Protein AF-A0A533REM3-F1 (afdb_monomer_lite)

Radius of gyration: 9.32 Å; chains: 1; bounding box: 23×20×20 Å

Structure (mmCIF, N/CA/C/O backbone):
data_AF-A0A533REM3-F1
#
_entry.id   AF-A0A533REM3-F1
#
loop_
_atom_site.group_PDB
_atom_site.id
_atom_site.type_symbol
_atom_site.label_atom_id
_atom_site.label_alt_id
_atom_site.label_comp_id
_atom_site.label_asym_id
_atom_site.label_entity_id
_atom_site.label_seq_id
_atom_site.pdbx_PDB_ins_code
_atom_site.Cartn_x
_atom_site.Cartn_y
_atom_site.Cartn_z
_atom_site.occupancy
_atom_site.B_iso_or_equiv
_atom_site.auth_seq_id
_atom_site.auth_comp_id
_atom_site.auth_asym_id
_atom_site.auth_atom_id
_atom_site.pdbx_PDB_model_num
ATOM 1 N N . ALA A 1 1 ? -10.517 8.862 -2.297 1.00 60.69 1 ALA A N 1
ATOM 2 C CA . ALA A 1 1 ? -10.082 7.541 -1.801 1.00 60.69 1 ALA A CA 1
ATOM 3 C C . ALA A 1 1 ? -9.788 7.639 -0.311 1.00 60.69 1 ALA A C 1
ATOM 5 O O . ALA A 1 1 ? -8.961 8.467 0.064 1.00 60.69 1 ALA A O 1
ATOM 6 N N . ASN A 1 2 ? -10.486 6.862 0.518 1.00 78.12 2 ASN A N 1
ATOM 7 C CA . ASN A 1 2 ? -10.114 6.641 1.915 1.00 78.12 2 ASN A CA 1
ATOM 8 C C . ASN A 1 2 ? -9.240 5.381 1.930 1.00 78.12 2 ASN A C 1
ATOM 10 O O . ASN A 1 2 ? -9.741 4.309 1.603 1.00 78.12 2 ASN A O 1
ATOM 14 N N . LEU A 1 3 ? -7.935 5.523 2.167 1.00 88.25 3 LEU A N 1
ATOM 15 C CA . LEU A 1 3 ? -7.021 4.380 2.171 1.00 88.25 3 LEU A CA 1
ATOM 16 C C . LEU A 1 3 ? -7.013 3.743 3.556 1.00 88.25 3 LEU A C 1
ATOM 18 O O . LEU A 1 3 ? -6.792 4.438 4.548 1.00 88.25 3 LEU A O 1
ATOM 22 N N . ASP A 1 4 ? -7.213 2.430 3.607 1.00 91.69 4 ASP A N 1
ATOM 23 C CA . ASP A 1 4 ? -7.061 1.653 4.831 1.00 91.69 4 ASP A CA 1
ATOM 24 C C . ASP A 1 4 ? -5.623 1.098 4.977 1.00 91.69 4 ASP A C 1
ATOM 26 O O . ASP A 1 4 ? -4.891 0.953 3.986 1.00 91.69 4 ASP A O 1
ATOM 30 N N . PRO A 1 5 ? -5.185 0.770 6.208 1.00 92.88 5 PRO A N 1
ATOM 31 C CA . PRO A 1 5 ? -3.854 0.218 6.448 1.00 92.88 5 PRO A CA 1
ATOM 32 C C . PRO A 1 5 ? -3.547 -1.094 5.715 1.00 92.88 5 PRO A C 1
ATOM 34 O O . PRO A 1 5 ? -2.397 -1.330 5.346 1.00 92.88 5 PRO A O 1
ATOM 37 N N . ALA A 1 6 ? -4.538 -1.963 5.509 1.00 93.25 6 ALA A N 1
ATOM 38 C CA . ALA A 1 6 ? -4.344 -3.269 4.886 1.00 93.25 6 ALA A CA 1
ATOM 39 C C . ALA A 1 6 ? -4.129 -3.149 3.370 1.00 93.25 6 ALA A C 1
ATOM 41 O O . ALA A 1 6 ? -3.328 -3.886 2.796 1.00 93.25 6 ALA A O 1
ATOM 42 N N . ALA A 1 7 ? -4.812 -2.216 2.708 1.00 95.00 7 ALA A N 1
ATOM 43 C CA . ALA A 1 7 ? -4.591 -1.860 1.314 1.00 95.00 7 ALA A CA 1
ATOM 44 C C . ALA A 1 7 ? -3.187 -1.273 1.123 1.00 95.00 7 ALA A C 1
ATOM 46 O O . ALA A 1 7 ? -2.465 -1.694 0.220 1.00 95.00 7 ALA A O 1
ATOM 47 N N . ILE A 1 8 ? -2.763 -0.374 2.021 1.00 94.31 8 ILE A N 1
ATOM 48 C CA . ILE A 1 8 ? -1.411 0.204 1.995 1.00 94.31 8 ILE A CA 1
ATOM 49 C C . ILE A 1 8 ? -0.346 -0.885 2.165 1.00 94.31 8 ILE A C 1
ATOM 51 O O . ILE A 1 8 ? 0.599 -0.915 1.384 1.00 94.31 8 ILE A O 1
ATOM 55 N N . ARG A 1 9 ? -0.509 -1.810 3.123 1.00 94.31 9 ARG A N 1
ATOM 56 C CA . ARG A 1 9 ? 0.417 -2.943 3.322 1.00 94.31 9 ARG A CA 1
ATOM 57 C C . ARG A 1 9 ? 0.519 -3.830 2.083 1.00 94.31 9 ARG A C 1
ATOM 59 O O . ARG A 1 9 ? 1.625 -4.107 1.634 1.00 94.31 9 ARG A O 1
ATOM 66 N N . ARG A 1 10 ? -0.616 -4.225 1.497 1.00 94.50 10 ARG A N 1
ATOM 67 C CA . ARG A 1 10 ? -0.647 -5.065 0.286 1.00 94.50 10 ARG A CA 1
ATOM 68 C C . ARG A 1 10 ? 0.052 -4.394 -0.893 1.00 94.50 10 ARG A C 1
ATOM 70 O O . ARG A 1 10 ? 0.890 -5.013 -1.536 1.00 94.50 10 ARG A O 1
ATOM 77 N N . ALA A 1 11 ? -0.254 -3.123 -1.147 1.00 95.56 11 ALA A N 1
ATOM 78 C CA . ALA A 1 11 ? 0.382 -2.373 -2.224 1.00 95.56 11 ALA A CA 1
ATOM 79 C C . ALA A 1 11 ? 1.876 -2.143 -1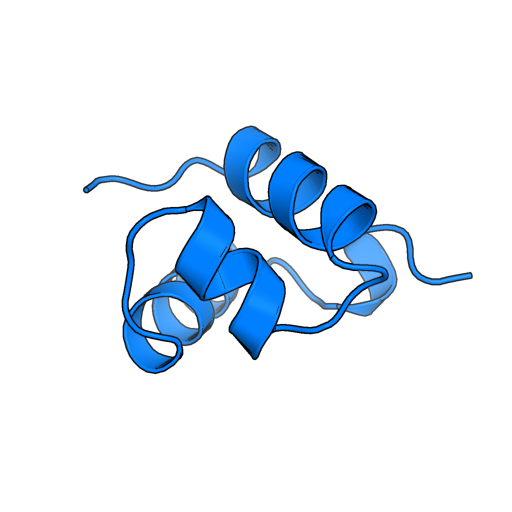.971 1.00 95.56 11 ALA A C 1
ATOM 81 O O . ALA A 1 11 ? 2.659 -2.183 -2.912 1.00 95.56 11 ALA A O 1
ATOM 82 N N . TRP A 1 12 ? 2.278 -1.920 -0.717 1.00 94.56 12 TRP A N 1
ATOM 83 C CA . TRP A 1 12 ? 3.682 -1.782 -0.336 1.00 94.56 12 TRP A CA 1
ATOM 84 C C . TRP A 1 12 ? 4.468 -3.065 -0.604 1.00 94.56 12 TRP A C 1
ATOM 86 O O . TRP A 1 12 ? 5.515 -3.007 -1.235 1.00 94.56 12 TRP A O 1
ATOM 96 N N . GLN A 1 13 ? 3.939 -4.219 -0.195 1.00 93.62 13 GLN A N 1
ATOM 97 C CA . GLN A 1 13 ? 4.566 -5.519 -0.443 1.00 93.62 13 GLN A CA 1
ATOM 98 C C . GLN A 1 13 ? 4.618 -5.858 -1.936 1.00 93.62 13 GLN A C 1
ATOM 100 O O . GLN A 1 13 ? 5.667 -6.242 -2.438 1.00 93.62 13 GLN A O 1
ATOM 105 N N . ALA A 1 14 ? 3.523 -5.645 -2.672 1.00 94.81 14 ALA A N 1
ATOM 106 C CA . ALA A 1 14 ? 3.487 -5.858 -4.122 1.00 94.81 14 ALA A CA 1
ATOM 107 C C . ALA A 1 14 ? 4.437 -4.923 -4.892 1.00 94.81 14 ALA A C 1
ATOM 109 O O . ALA A 1 14 ? 4.851 -5.230 -6.006 1.00 94.81 14 ALA A O 1
ATOM 110 N N . ALA A 1 15 ? 4.766 -3.774 -4.305 1.00 95.06 15 ALA A N 1
ATOM 111 C CA . ALA A 1 15 ? 5.706 -2.810 -4.852 1.00 95.06 15 ALA A CA 1
ATOM 112 C C . ALA A 1 15 ? 7.158 -3.051 -4.417 1.00 95.06 15 ALA A C 1
ATOM 114 O O . ALA A 1 15 ? 7.994 -2.201 -4.721 1.00 95.06 15 ALA A O 1
ATOM 115 N N . ASP A 1 16 ? 7.444 -4.121 -3.667 1.00 92.69 16 ASP A N 1
ATOM 116 C CA . ASP A 1 16 ? 8.747 -4.354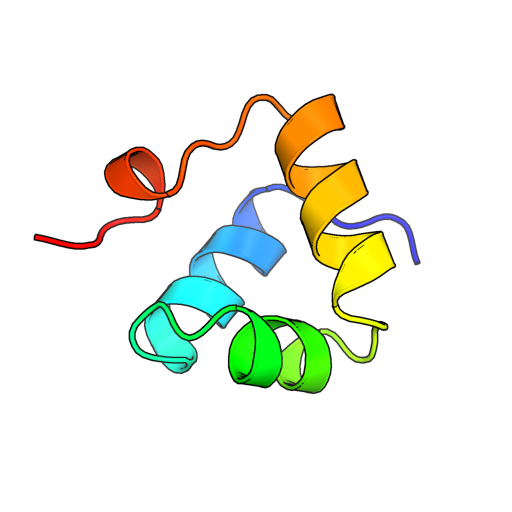 -3.029 1.00 92.69 16 ASP A CA 1
ATOM 117 C C . ASP A 1 16 ? 9.227 -3.101 -2.266 1.00 92.69 16 ASP A C 1
ATOM 119 O O . ASP A 1 16 ? 10.311 -2.560 -2.456 1.00 92.69 16 ASP A O 1
ATOM 123 N N . GLY A 1 17 ? 8.281 -2.518 -1.521 1.00 90.69 17 GLY A N 1
ATOM 124 C CA . GLY A 1 17 ? 8.387 -1.278 -0.759 1.00 90.69 17 GLY A CA 1
ATOM 125 C C . GLY A 1 17 ? 8.686 0.002 -1.551 1.00 90.69 17 GLY A C 1
ATOM 126 O O . GLY A 1 17 ? 8.986 1.053 -0.974 1.00 90.69 17 GLY A O 1
ATOM 127 N N . ASN A 1 18 ? 8.566 -0.019 -2.876 1.00 93.94 18 ASN A N 1
ATOM 128 C CA . ASN A 1 18 ? 8.666 1.191 -3.673 1.00 93.94 18 ASN A CA 1
ATOM 129 C C . ASN A 1 18 ? 7.406 2.058 -3.504 1.00 93.94 18 ASN A C 1
ATOM 131 O O . ASN A 1 18 ? 6.361 1.806 -4.101 1.00 93.94 18 ASN A O 1
ATOM 135 N N . LEU A 1 19 ? 7.524 3.147 -2.739 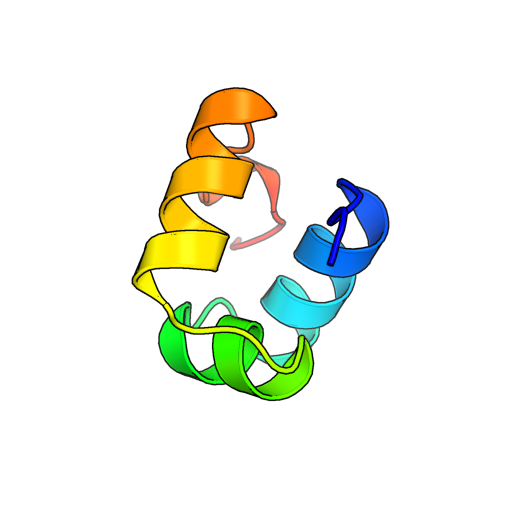1.00 93.00 19 LEU A N 1
ATOM 136 C CA . LEU A 1 19 ? 6.423 4.080 -2.462 1.00 93.00 19 LEU A CA 1
ATOM 137 C C . LEU A 1 19 ? 5.724 4.605 -3.732 1.00 93.00 19 LEU A C 1
ATOM 139 O O . LEU A 1 19 ? 4.511 4.810 -3.727 1.00 93.00 19 LEU A O 1
ATOM 143 N N . THR A 1 20 ? 6.467 4.854 -4.813 1.00 96.25 20 THR A N 1
ATOM 144 C CA . THR A 1 20 ? 5.890 5.369 -6.065 1.00 96.25 20 THR A CA 1
ATOM 145 C C . THR A 1 20 ? 5.062 4.298 -6.763 1.00 96.25 20 THR A C 1
ATOM 147 O O . THR A 1 20 ? 3.962 4.589 -7.231 1.00 96.25 20 THR A O 1
ATOM 150 N N . VAL A 1 21 ? 5.560 3.061 -6.806 1.00 97.25 21 VAL A N 1
ATOM 151 C CA . VAL A 1 21 ? 4.826 1.925 -7.377 1.00 97.25 21 VAL A CA 1
ATOM 152 C C . VAL A 1 21 ? 3.610 1.594 -6.513 1.00 97.25 21 VAL A C 1
ATOM 154 O O . VAL A 1 21 ? 2.511 1.497 -7.048 1.00 97.25 21 VAL A O 1
ATOM 157 N N . ALA A 1 22 ? 3.751 1.556 -5.186 1.00 96.50 22 ALA A N 1
ATOM 158 C CA . ALA A 1 22 ? 2.638 1.342 -4.261 1.00 96.50 22 ALA A CA 1
ATOM 159 C C . ALA A 1 22 ? 1.531 2.396 -4.438 1.00 96.50 22 ALA A C 1
ATOM 161 O O . ALA A 1 22 ? 0.349 2.065 -4.472 1.00 96.50 22 ALA A O 1
ATOM 162 N N . ALA A 1 23 ? 1.898 3.670 -4.615 1.00 96.88 23 ALA A N 1
ATOM 163 C CA . ALA A 1 23 ? 0.934 4.736 -4.881 1.00 96.88 23 ALA A CA 1
ATOM 164 C C . ALA A 1 23 ? 0.195 4.531 -6.214 1.00 96.88 23 ALA A C 1
ATOM 166 O O . ALA A 1 23 ? -1.024 4.697 -6.265 1.00 96.88 23 ALA A O 1
ATOM 167 N N . ARG A 1 24 ? 0.910 4.111 -7.268 1.00 97.19 24 ARG A N 1
ATOM 168 C CA . ARG A 1 24 ? 0.308 3.766 -8.566 1.00 97.19 24 ARG A CA 1
ATOM 169 C C . ARG A 1 24 ? -0.652 2.580 -8.451 1.00 97.19 24 ARG A C 1
ATOM 171 O O . ARG A 1 24 ? -1.756 2.674 -8.972 1.00 97.19 24 ARG A O 1
ATOM 178 N N . LEU A 1 25 ? -0.277 1.524 -7.725 1.00 97.06 25 LEU A N 1
ATOM 179 C CA . LEU A 1 25 ? -1.137 0.360 -7.466 1.00 97.06 25 LEU A CA 1
ATOM 180 C C . LEU A 1 25 ? -2.420 0.740 -6.712 1.00 97.06 25 LEU A C 1
ATOM 182 O O . LEU A 1 25 ? -3.477 0.172 -6.960 1.00 97.06 25 LEU A O 1
ATOM 186 N N . LEU A 1 26 ? -2.340 1.728 -5.819 1.00 96.00 26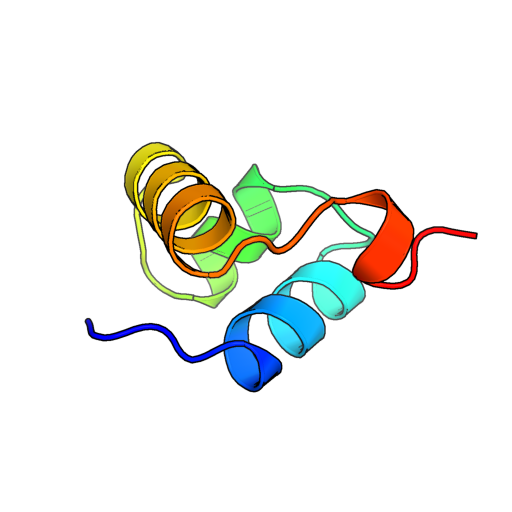 LEU A N 1
ATOM 187 C CA . LEU A 1 26 ? -3.486 2.261 -5.078 1.00 96.00 26 LEU A CA 1
ATOM 188 C C . LEU A 1 26 ? -4.294 3.310 -5.862 1.00 96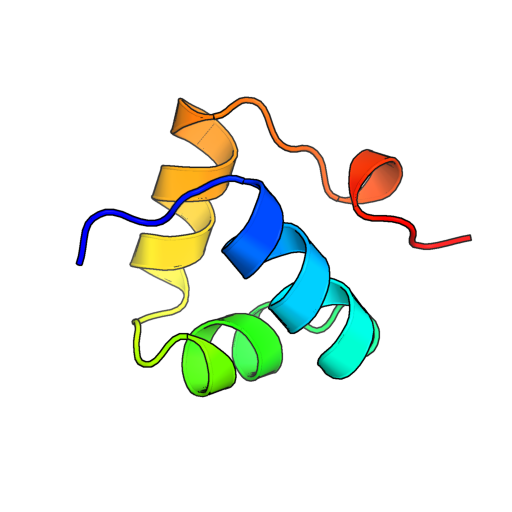.00 26 LEU A C 1
ATOM 190 O O . LEU A 1 26 ? -5.280 3.826 -5.336 1.00 96.00 26 LEU A O 1
ATOM 194 N N . GLY A 1 27 ? -3.877 3.670 -7.081 1.00 97.00 27 GLY A N 1
ATOM 195 C CA . GLY A 1 27 ? -4.540 4.694 -7.890 1.00 97.00 27 GLY A CA 1
ATOM 196 C C . GLY A 1 27 ? -4.458 6.102 -7.291 1.00 97.00 27 GLY A C 1
ATOM 197 O O . GLY A 1 27 ? -5.363 6.912 -7.483 1.00 97.00 27 GLY A O 1
ATOM 198 N N . VAL A 1 28 ? -3.402 6.410 -6.530 1.00 96.62 28 VAL A N 1
ATOM 199 C CA . VAL A 1 28 ? -3.226 7.713 -5.872 1.00 96.62 28 VAL A CA 1
ATOM 200 C C . VAL A 1 28 ? -1.879 8.351 -6.197 1.00 96.62 28 VAL A C 1
ATOM 202 O O . VAL A 1 28 ? -0.894 7.693 -6.523 1.00 96.62 28 VAL A O 1
ATOM 205 N N . HIS A 1 29 ? -1.793 9.668 -6.016 1.00 96.81 29 HIS A N 1
ATOM 206 C CA . HIS A 1 29 ? -0.500 10.347 -5.991 1.00 96.81 29 HIS A CA 1
ATOM 207 C C . HIS A 1 29 ? 0.357 9.884 -4.804 1.00 96.81 29 HIS A C 1
ATOM 209 O O . HIS A 1 29 ? -0.137 9.716 -3.686 1.00 96.81 29 HIS A O 1
ATOM 215 N N . ARG A 1 30 ? 1.678 9.818 -5.013 1.00 95.81 30 ARG A N 1
ATOM 216 C CA . ARG A 1 30 ? 2.674 9.536 -3.962 1.00 95.81 30 ARG A CA 1
ATOM 217 C C . ARG A 1 30 ? 2.489 10.408 -2.713 1.00 95.81 30 ARG A C 1
ATOM 219 O O . ARG A 1 30 ? 2.552 9.896 -1.600 1.00 95.81 30 ARG A O 1
ATOM 226 N N . ALA A 1 31 ? 2.241 11.710 -2.885 1.00 96.31 31 ALA A N 1
ATOM 227 C CA . ALA A 1 31 ? 2.036 12.634 -1.765 1.00 96.31 31 ALA A CA 1
ATOM 228 C C . ALA A 1 31 ? 0.788 12.276 -0.938 1.00 96.31 31 ALA A C 1
ATOM 230 O O . ALA A 1 31 ? 0.782 12.407 0.284 1.00 96.31 31 ALA A O 1
ATOM 231 N N . THR A 1 32 ? -0.262 11.775 -1.590 1.00 95.69 32 THR A N 1
ATOM 232 C CA . THR A 1 32 ? -1.466 11.285 -0.914 1.00 95.69 32 THR A CA 1
ATOM 233 C C . THR A 1 32 ? -1.159 10.039 -0.099 1.00 95.69 32 THR A C 1
ATOM 235 O O . THR A 1 32 ? -1.488 10.021 1.083 1.00 95.69 32 THR A O 1
ATOM 238 N N . LEU A 1 33 ? -0.460 9.055 -0.672 1.00 94.88 33 LEU A N 1
ATOM 239 C CA . LEU A 1 33 ? -0.042 7.866 0.072 1.00 94.88 33 LEU A CA 1
ATOM 240 C C . LEU A 1 33 ? 0.816 8.231 1.295 1.00 94.88 33 LEU A C 1
ATOM 242 O O . LEU A 1 33 ? 0.536 7.768 2.396 1.00 94.88 33 LEU A O 1
ATOM 246 N N . TYR A 1 34 ? 1.789 9.132 1.135 1.00 93.44 34 TYR A N 1
ATOM 247 C CA . TYR A 1 34 ? 2.640 9.589 2.238 1.00 93.44 34 TYR A CA 1
ATOM 248 C C . TYR A 1 34 ? 1.839 10.245 3.378 1.00 93.44 34 TYR A C 1
ATOM 250 O O . TYR A 1 34 ? 2.056 9.934 4.548 1.00 93.44 34 TYR A O 1
ATOM 258 N N . ARG A 1 35 ? 0.858 11.102 3.052 1.00 94.44 35 ARG A N 1
ATOM 259 C CA . ARG A 1 35 ? -0.039 11.711 4.053 1.00 94.44 35 ARG A CA 1
ATOM 260 C C . ARG A 1 35 ? -0.886 10.671 4.783 1.00 94.44 35 ARG A C 1
ATOM 262 O O . ARG A 1 35 ? -1.044 10.773 5.996 1.00 94.44 35 ARG A O 1
ATOM 269 N N . TYR A 1 36 ? -1.410 9.673 4.069 1.00 94.75 36 TYR A N 1
ATOM 270 C CA . TYR A 1 36 ? -2.175 8.587 4.687 1.00 94.75 36 TYR A CA 1
ATOM 271 C C . TYR A 1 36 ? -1.308 7.729 5.606 1.00 94.75 36 TYR A C 1
ATOM 273 O O . TYR A 1 36 ? -1.736 7.436 6.718 1.00 94.75 36 TYR A O 1
ATOM 281 N N . MET A 1 37 ? -0.080 7.396 5.200 1.00 93.25 37 MET A N 1
ATOM 282 C CA . MET A 1 37 ? 0.873 6.694 6.064 1.00 93.25 37 MET A CA 1
ATOM 283 C C . MET A 1 37 ? 1.138 7.477 7.355 1.00 93.25 37 MET A C 1
ATOM 285 O O . MET A 1 37 ? 1.051 6.904 8.437 1.00 93.25 37 MET A O 1
ATOM 289 N N . GLY A 1 38 ? 1.355 8.795 7.262 1.00 93.19 38 GLY A N 1
ATOM 290 C CA . GLY A 1 38 ? 1.513 9.660 8.435 1.00 93.19 38 GLY A CA 1
ATOM 291 C C . GLY A 1 38 ? 0.272 9.689 9.334 1.00 93.19 38 GLY A C 1
ATOM 292 O O . GLY A 1 38 ? 0.376 9.475 10.540 1.00 93.19 38 GLY A O 1
ATOM 293 N N . LYS A 1 39 ? -0.919 9.876 8.750 1.00 94.06 39 LYS A N 1
ATOM 294 C CA . LYS A 1 39 ? -2.198 9.885 9.483 1.00 94.06 39 LYS A CA 1
ATOM 295 C C . LYS A 1 39 ? -2.465 8.560 10.206 1.00 94.06 39 LYS A C 1
ATOM 297 O O . LYS A 1 39 ? -2.992 8.564 11.313 1.00 94.06 39 LYS A O 1
ATOM 302 N N . LEU A 1 40 ? -2.106 7.441 9.580 1.00 92.31 40 LEU A N 1
ATOM 303 C CA . LEU A 1 40 ? -2.319 6.086 10.093 1.00 92.31 40 LEU A CA 1
ATOM 304 C C . LEU A 1 40 ? -1.147 5.571 10.942 1.00 92.31 40 LEU A C 1
ATOM 306 O O . LEU A 1 40 ? -1.184 4.424 11.377 1.00 92.31 40 LEU A O 1
ATOM 310 N N . LYS A 1 41 ? -0.115 6.399 11.171 1.00 92.12 41 LYS A N 1
ATOM 311 C CA . LYS A 1 41 ? 1.125 6.033 11.877 1.00 92.12 41 LYS A CA 1
ATOM 312 C C . LYS A 1 41 ? 1.795 4.771 11.309 1.00 92.12 41 LYS A C 1
ATOM 314 O O . LYS A 1 41 ? 2.404 4.008 12.047 1.00 92.12 41 LYS A O 1
ATOM 319 N N . LEU A 1 42 ? 1.687 4.555 9.997 1.00 90.12 42 LEU A N 1
ATOM 320 C CA . LEU A 1 42 ? 2.322 3.438 9.300 1.00 90.12 42 LEU A CA 1
ATOM 321 C C . LEU A 1 42 ? 3.742 3.831 8.910 1.00 90.12 42 LEU A C 1
ATOM 323 O O . LEU A 1 42 ? 3.940 4.631 7.990 1.00 90.12 42 LEU A O 1
ATOM 327 N N . ARG A 1 43 ? 4.727 3.260 9.599 1.00 86.81 43 ARG A N 1
ATOM 328 C CA . ARG A 1 43 ? 6.136 3.439 9.248 1.00 86.81 43 ARG A CA 1
ATOM 329 C C . ARG A 1 43 ? 6.574 2.380 8.241 1.00 86.81 43 ARG A C 1
ATOM 331 O O . ARG A 1 43 ? 5.971 1.314 8.151 1.00 86.81 43 ARG A O 1
ATOM 338 N N . ARG A 1 44 ? 7.601 2.678 7.443 1.00 85.62 44 ARG A N 1
ATOM 339 C CA . ARG A 1 44 ? 8.034 1.804 6.333 1.00 85.62 44 ARG A CA 1
ATOM 340 C C . ARG A 1 44 ? 8.538 0.455 6.841 1.00 85.62 44 ARG A C 1
ATOM 342 O O . ARG A 1 44 ? 8.263 -0.572 6.232 1.00 85.62 44 ARG A O 1
ATOM 349 N N . GLU A 1 45 ? 9.203 0.482 7.987 1.00 81.75 45 GLU A N 1
ATOM 350 C CA . GLU A 1 45 ? 9.750 -0.663 8.709 1.00 81.75 45 GLU A CA 1
ATOM 351 C C . GLU A 1 45 ? 8.629 -1.618 9.159 1.00 81.75 45 GLU A C 1
ATOM 353 O O . GLU A 1 45 ? 8.793 -2.832 9.179 1.00 81.75 45 GLU A O 1
ATOM 358 N N . GLU A 1 46 ? 7.437 -1.087 9.446 1.00 78.94 46 GL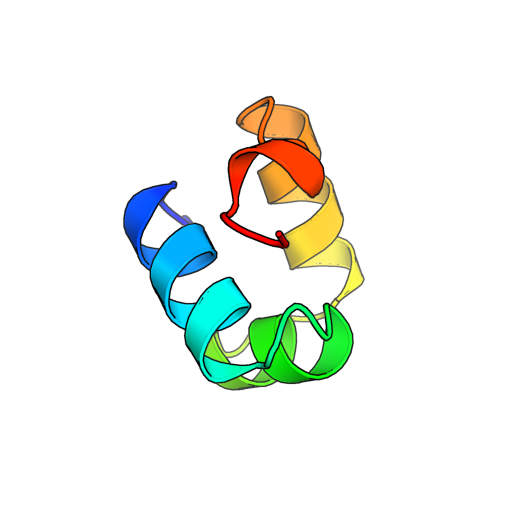U A N 1
ATOM 359 C CA . GLU A 1 46 ? 6.277 -1.865 9.901 1.00 78.94 46 GLU A CA 1
ATOM 360 C C . GLU A 1 46 ? 5.439 -2.442 8.752 1.00 78.94 46 GLU A C 1
ATOM 362 O O . GLU A 1 46 ? 4.516 -3.230 8.989 1.00 78.94 46 GLU A O 1
ATOM 367 N N . LEU A 1 47 ? 5.729 -2.045 7.507 1.00 78.12 47 LEU A N 1
ATOM 368 C CA . LEU A 1 47 ? 5.045 -2.528 6.304 1.00 78.12 47 LEU A CA 1
ATOM 369 C C . LEU A 1 47 ? 5.676 -3.808 5.726 1.00 78.12 47 LEU A C 1
ATOM 371 O O . LEU A 1 47 ? 5.180 -4.324 4.724 1.00 78.12 47 LEU A O 1
ATOM 375 N N . GLY A 1 48 ? 6.701 -4.359 6.383 1.00 67.38 48 GLY A N 1
ATOM 376 C CA . GLY A 1 48 ? 7.273 -5.665 6.048 1.00 67.38 48 GLY A CA 1
ATOM 377 C C . GLY A 1 48 ? 8.496 -5.620 5.136 1.00 67.38 48 GLY A C 1
ATOM 378 O O . GLY A 1 48 ? 8.759 -6.606 4.458 1.00 67.38 48 GLY A O 1
ATOM 379 N N . TRP A 1 49 ? 9.242 -4.512 5.118 1.00 58.50 49 TRP A N 1
ATOM 380 C CA . TRP A 1 49 ? 10.594 -4.529 4.558 1.00 58.50 49 TRP A CA 1
ATOM 381 C C . TRP A 1 49 ? 11.522 -5.207 5.579 1.00 58.50 49 TRP A C 1
ATOM 383 O O . TRP A 1 49 ? 11.736 -4.653 6.657 1.00 58.50 49 TRP A O 1
ATOM 393 N N . ARG A 1 50 ? 12.000 -6.419 5.271 1.00 57.44 50 ARG A N 1
ATOM 394 C CA . ARG A 1 50 ? 13.063 -7.099 6.029 1.00 57.44 50 ARG A CA 1
ATOM 395 C C . ARG A 1 50 ? 14.431 -6.660 5.530 1.00 57.44 50 ARG A C 1
ATOM 397 O O . ARG A 1 50 ? 14.571 -6.521 4.297 1.00 57.44 50 ARG A O 1
#

Sequence (50 aa):
ANLDPAAIRRAWQAADGNLTVAARLLGVHRATLYRYMGKLKLRREELGWR

Foldseek 3Di:
DLDDPVLLLVLCVVVLNPLCSSCVVVVHHSVVSVVNCVVVVPDSVNSDND

Secondary structure (DSSP, 8-state):
----HHHHHHHHHHTTT-HHHHHHHTTS-HHHHHHHHHHTT--GGGGT--

pLDDT: mean 90.19, std 9.86, range [57.44, 97.25]